Protein AF-A0A6L4Z431-F1 (afdb_monomer)

pLDDT: mean 83.0, std 16.24, range [41.38, 96.94]

Radius of gyration: 20.58 Å; Cα contacts (8 Å, |Δi|>4): 78; chains: 1; bounding box: 48×30×55 Å

Secondary structure (DSSP, 8-state):
-EEEE-HHHHHHHHHHHHTSSSEEEEEEEEEEEEEEEETTEEEEEEEEEEEE---HHHHHHHHHTTSSS----

Solvent-accessible surface area (backbone atoms only — not comparable to full-atom values): 4600 Å² total; per-residue (Å²): 90,78,52,73,25,43,67,71,55,54,53,52,50,53,52,57,59,70,68,47,98,57,57,68,48,79,44,78,75,45,78,41,74,35,86,78,60,49,102,73,27,44,28,38,36,36,34,44,79,49,76,61,76,84,52,76,69,57,58,54,54,60,68,63,69,77,75,81,90,84,86,87,130

Mean predicted aligned error: 10.04 Å

Nearest PDB structures (foldseek):
  5uvr-assembly1_A  TM=7.262E-01  e=1.947E-01  Pseudomonas aeruginosa
  2rjz-assembly1_A  TM=6.732E-01  e=2.537E-01  Pseudomonas aeruginosa PAO1
  2rjz-assembly1_B  TM=5.972E-01  e=3.774E-01  Pseudomonas aeruginosa PAO1
  6v3b-assembly1_f  TM=3.412E-01  e=3.353E+00  Acinetobacter baumannii AB0057

Sequence (73 aa):
IQVSGLYNSLGRFFQQIATYRRIVSISEVEIRKANPQTLNHDIDASFTVTAYVASEQDVSNVSTASEDKGGQK

Foldseek 3Di:
DKDWWDPVVVVVVVVVVVPDPWDKDKDPWDKDADVVADPTTGIIIDIDIDTDDDDPVNVVVVVPVPPPDDDDD

Structure (mmCIF, N/CA/C/O backbone):
data_AF-A0A6L4Z431-F1
#
_entry.id   AF-A0A6L4Z431-F1
#
loop_
_atom_site.group_PDB
_atom_site.id
_atom_site.type_symbol
_atom_site.label_atom_id
_atom_site.label_alt_id
_atom_site.label_comp_id
_atom_site.label_asym_id
_atom_site.label_entity_id
_atom_site.label_seq_id
_atom_site.pdbx_PDB_ins_code
_atom_site.Cartn_x
_atom_site.Cartn_y
_atom_site.Cartn_z
_atom_site.occupancy
_atom_site.B_iso_or_equiv
_atom_site.auth_seq_id
_atom_site.auth_comp_id
_atom_site.auth_asym_id
_atom_site.auth_atom_id
_atom_site.pdbx_PDB_model_num
ATOM 1 N N . ILE A 1 1 ? 5.493 -4.881 5.232 1.00 86.00 1 ILE A N 1
ATOM 2 C CA . ILE A 1 1 ? 5.355 -5.525 3.901 1.00 86.00 1 ILE A CA 1
ATOM 3 C C . ILE A 1 1 ? 6.347 -4.858 2.960 1.00 86.00 1 ILE A C 1
ATOM 5 O O . ILE A 1 1 ? 6.508 -3.648 3.053 1.00 86.00 1 ILE A O 1
ATOM 9 N N . GLN A 1 2 ? 7.032 -5.630 2.115 1.00 87.31 2 GLN A N 1
ATOM 10 C CA . GLN A 1 2 ? 7.925 -5.118 1.072 1.00 87.31 2 GLN A CA 1
ATOM 11 C C . GLN A 1 2 ? 7.439 -5.632 -0.280 1.00 87.31 2 GLN A C 1
ATOM 13 O O . GLN A 1 2 ? 7.148 -6.822 -0.412 1.00 87.31 2 GLN A O 1
ATOM 18 N N . VAL A 1 3 ? 7.319 -4.739 -1.257 1.00 88.31 3 VAL A N 1
ATOM 19 C CA . VAL A 1 3 ? 6.911 -5.068 -2.625 1.00 88.31 3 VAL A CA 1
ATOM 20 C C . VAL A 1 3 ? 7.845 -4.387 -3.614 1.00 88.31 3 VAL A C 1
ATOM 22 O O . VAL A 1 3 ? 8.220 -3.231 -3.435 1.00 88.31 3 VAL A O 1
ATOM 25 N N . SER A 1 4 ? 8.199 -5.107 -4.669 1.00 90.50 4 SER A N 1
ATOM 26 C CA . SER A 1 4 ? 8.978 -4.606 -5.795 1.00 90.50 4 SER A CA 1
ATOM 27 C C . SER A 1 4 ? 8.192 -4.836 -7.078 1.00 90.50 4 SER A C 1
ATOM 29 O O . SER A 1 4 ? 7.467 -5.826 -7.216 1.00 90.50 4 SER A O 1
ATOM 31 N N . GLY A 1 5 ? 8.277 -3.894 -8.011 1.00 92.62 5 GLY A N 1
ATOM 32 C CA . GLY A 1 5 ? 7.580 -4.008 -9.286 1.00 92.62 5 GLY A CA 1
ATOM 33 C C . GLY A 1 5 ? 7.284 -2.654 -9.899 1.00 92.62 5 GLY A C 1
ATOM 34 O O . GLY A 1 5 ? 8.104 -1.743 -9.821 1.00 92.62 5 GLY A O 1
ATOM 35 N N . LEU A 1 6 ? 6.122 -2.553 -10.537 1.00 95.19 6 LEU A N 1
ATOM 36 C CA . LEU A 1 6 ? 5.675 -1.340 -11.209 1.00 95.19 6 LEU A CA 1
ATOM 37 C C . LEU A 1 6 ? 4.848 -0.445 -10.280 1.00 95.19 6 LEU A C 1
ATOM 39 O O . LEU A 1 6 ? 3.984 -0.936 -9.544 1.00 95.19 6 LEU A O 1
ATOM 43 N N . TYR A 1 7 ? 5.012 0.872 -10.393 1.00 92.75 7 TYR A N 1
ATOM 44 C CA . TYR A 1 7 ? 4.272 1.855 -9.594 1.00 92.75 7 TYR A CA 1
ATOM 45 C C . TYR A 1 7 ? 2.747 1.701 -9.723 1.00 92.75 7 TYR A C 1
ATOM 47 O O . TYR A 1 7 ? 2.006 1.760 -8.740 1.00 92.75 7 TYR A O 1
ATOM 55 N N . ASN A 1 8 ? 2.254 1.415 -10.931 1.00 92.62 8 ASN A N 1
ATOM 56 C CA . ASN A 1 8 ? 0.829 1.160 -11.167 1.00 92.62 8 ASN A CA 1
ATOM 57 C C . AS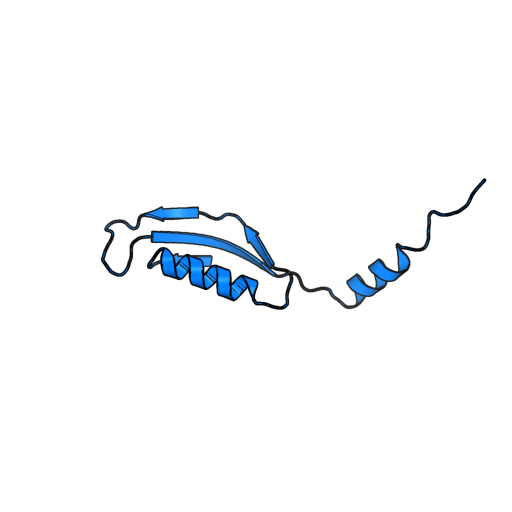N A 1 8 ? 0.307 -0.086 -10.421 1.00 92.62 8 ASN A C 1
ATOM 59 O O . ASN A 1 8 ? -0.865 -0.134 -10.044 1.00 92.62 8 ASN A O 1
ATOM 63 N N . SER A 1 9 ? 1.163 -1.082 -10.190 1.00 92.31 9 SER A N 1
ATOM 64 C CA . SER A 1 9 ? 0.814 -2.319 -9.490 1.00 92.31 9 SER A CA 1
ATOM 65 C C . SER A 1 9 ? 0.669 -2.073 -7.990 1.00 92.31 9 SER A C 1
ATOM 67 O O . SER A 1 9 ? -0.249 -2.618 -7.379 1.00 92.31 9 SER A O 1
ATOM 69 N N . LEU A 1 10 ? 1.477 -1.173 -7.418 1.00 93.25 10 LEU A N 1
ATOM 70 C CA . LEU A 1 10 ? 1.310 -0.708 -6.038 1.00 93.25 10 LEU A CA 1
ATOM 71 C C . LEU A 1 10 ? -0.043 -0.005 -5.835 1.00 93.25 10 LEU A C 1
ATOM 73 O O . LEU A 1 10 ? -0.746 -0.276 -4.863 1.00 93.25 10 LEU A O 1
ATOM 77 N N . GLY A 1 11 ? -0.454 0.843 -6.784 1.00 93.12 11 GLY A N 1
ATOM 78 C CA . GLY A 1 11 ? -1.773 1.484 -6.748 1.00 93.12 11 GLY A CA 1
ATOM 79 C C . GLY A 1 11 ? -2.924 0.471 -6.751 1.00 93.12 11 GLY A C 1
ATOM 80 O O . GLY A 1 11 ? -3.837 0.562 -5.930 1.00 93.12 11 GLY A O 1
ATOM 81 N N . ARG A 1 12 ? -2.855 -0.544 -7.624 1.00 93.62 12 ARG A N 1
ATOM 82 C CA . ARG A 1 12 ? -3.847 -1.636 -7.669 1.00 93.62 12 ARG A CA 1
ATOM 83 C C . ARG A 1 12 ? -3.884 -2.442 -6.372 1.00 93.62 12 ARG A C 1
ATOM 85 O O . ARG A 1 12 ? -4.963 -2.805 -5.915 1.00 93.62 12 ARG A O 1
ATOM 92 N N . PHE A 1 13 ? -2.729 -2.690 -5.763 1.00 90.69 13 PHE A N 1
ATOM 93 C CA . PHE A 1 13 ? -2.642 -3.376 -4.479 1.00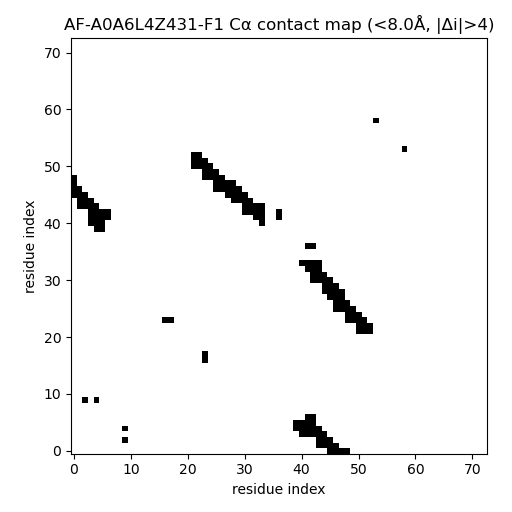 90.69 13 PHE A CA 1
ATOM 94 C C . PHE A 1 13 ? -3.369 -2.603 -3.367 1.00 90.69 13 PHE A C 1
ATOM 96 O O . PHE A 1 13 ? -4.193 -3.176 -2.653 1.00 90.69 13 PHE A O 1
ATOM 103 N N . PHE A 1 14 ? -3.149 -1.289 -3.252 1.00 92.12 14 PHE A N 1
ATOM 104 C CA . PHE A 1 14 ? -3.871 -0.479 -2.266 1.00 92.12 14 PHE A CA 1
ATOM 105 C C . PHE A 1 14 ? -5.371 -0.386 -2.558 1.00 92.12 14 PHE A C 1
ATOM 107 O O . PHE A 1 14 ? -6.170 -0.434 -1.623 1.00 92.12 14 PHE A O 1
ATOM 114 N N . GLN A 1 15 ? -5.771 -0.333 -3.833 1.00 93.12 15 GLN A N 1
ATOM 115 C CA . GLN A 1 15 ? -7.184 -0.429 -4.212 1.00 93.12 15 GLN A CA 1
ATOM 116 C C . GLN A 1 15 ? -7.806 -1.740 -3.726 1.00 93.12 15 GLN A C 1
ATOM 118 O O . GLN A 1 15 ? -8.884 -1.712 -3.142 1.00 93.12 15 GLN A O 1
ATOM 123 N N . GLN A 1 16 ? -7.122 -2.875 -3.904 1.00 91.12 16 GLN A N 1
ATOM 124 C CA . GLN A 1 16 ? -7.597 -4.170 -3.412 1.00 91.12 16 GLN A CA 1
ATOM 125 C C . GLN A 1 16 ? -7.735 -4.178 -1.887 1.00 91.12 16 GLN A C 1
ATOM 127 O O . GLN A 1 16 ? -8.772 -4.604 -1.381 1.00 91.12 16 GLN A O 1
ATOM 132 N N . ILE 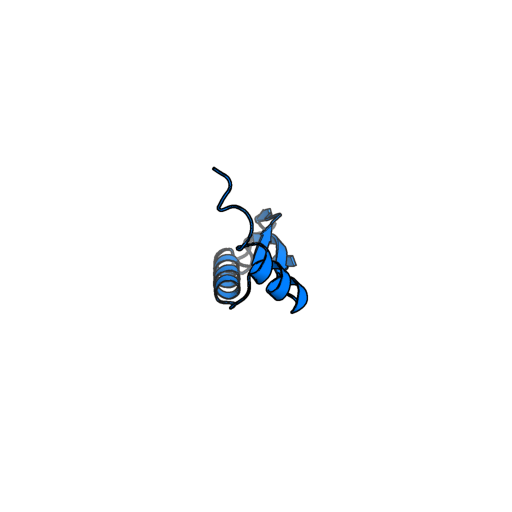A 1 17 ? -6.752 -3.644 -1.154 1.00 89.44 17 ILE A N 1
ATOM 133 C CA . ILE A 1 17 ? -6.843 -3.522 0.309 1.00 89.44 17 ILE A CA 1
ATOM 134 C C . ILE A 1 17 ? -8.059 -2.693 0.731 1.00 89.44 17 ILE A C 1
ATOM 136 O O . ILE A 1 17 ? -8.785 -3.094 1.640 1.00 89.44 17 ILE A O 1
ATOM 140 N N . ALA A 1 18 ? -8.314 -1.574 0.055 1.00 87.94 18 ALA A N 1
ATOM 141 C CA . ALA A 1 18 ? -9.435 -0.693 0.367 1.00 87.94 18 ALA A CA 1
ATOM 142 C C . ALA A 1 18 ? -10.814 -1.346 0.146 1.00 87.94 18 ALA A C 1
ATOM 144 O O . ALA A 1 18 ? -11.809 -0.855 0.673 1.00 87.94 18 ALA A O 1
ATOM 145 N N . THR A 1 19 ? -10.896 -2.454 -0.602 1.00 90.50 19 THR A N 1
ATOM 146 C CA . THR A 1 19 ? -12.160 -3.193 -0.786 1.00 90.50 19 THR A CA 1
ATOM 147 C C . THR A 1 19 ? -12.515 -4.121 0.376 1.00 90.50 19 THR A C 1
ATOM 149 O O . THR A 1 19 ? -13.652 -4.599 0.452 1.00 90.50 19 THR A O 1
ATOM 152 N N . TYR A 1 20 ? -11.583 -4.404 1.291 1.00 87.44 20 TYR A N 1
ATOM 153 C CA . TYR A 1 20 ? -11.863 -5.300 2.407 1.00 87.44 20 TYR A CA 1
ATOM 154 C C . TYR A 1 20 ? -12.874 -4.684 3.378 1.00 87.44 20 TYR A C 1
ATOM 156 O O . TYR A 1 20 ? -12.746 -3.542 3.805 1.00 87.44 20 TYR A O 1
ATOM 164 N N . ARG A 1 21 ? -13.860 -5.485 3.806 1.00 85.62 21 ARG A N 1
ATOM 165 C CA . ARG A 1 21 ? -14.834 -5.121 4.853 1.00 85.62 21 ARG A CA 1
ATOM 166 C C . ARG A 1 21 ? -14.219 -5.184 6.258 1.00 85.62 21 ARG A C 1
ATOM 168 O O . ARG A 1 21 ? -14.746 -5.856 7.142 1.00 85.62 21 ARG A O 1
ATOM 175 N N . ARG A 1 22 ? -13.059 -4.563 6.448 1.00 84.62 22 ARG A N 1
ATOM 176 C CA . ARG A 1 22 ? -12.345 -4.476 7.726 1.00 84.62 22 ARG A CA 1
ATOM 177 C C . ARG A 1 22 ? -11.720 -3.099 7.854 1.00 84.62 22 ARG A C 1
ATOM 179 O O . ARG A 1 22 ? -11.346 -2.495 6.855 1.00 84.62 22 ARG A O 1
ATOM 186 N N . ILE A 1 23 ? -11.573 -2.630 9.087 1.00 88.50 23 ILE A N 1
ATOM 187 C CA . ILE A 1 23 ? -10.805 -1.417 9.349 1.00 88.50 23 ILE A CA 1
ATOM 188 C C . ILE A 1 23 ? -9.329 -1.779 9.193 1.00 88.50 23 ILE A C 1
ATOM 190 O O . ILE A 1 23 ? -8.811 -2.652 9.893 1.00 88.50 23 ILE A O 1
ATOM 194 N N . VAL A 1 24 ? -8.668 -1.118 8.251 1.00 91.00 24 VAL A N 1
ATOM 195 C CA . VAL A 1 24 ? -7.246 -1.290 7.963 1.00 91.00 24 VAL A CA 1
ATOM 196 C C . VAL A 1 24 ? -6.557 0.066 8.028 1.00 91.00 24 VAL A C 1
ATOM 198 O O . VAL A 1 24 ? -7.082 1.059 7.532 1.00 91.00 24 VAL A O 1
ATOM 201 N N . SER A 1 25 ? -5.383 0.106 8.649 1.00 92.06 25 SER A N 1
ATOM 202 C CA . SER A 1 25 ? -4.484 1.256 8.640 1.00 92.06 25 SER A CA 1
ATOM 203 C C . SER A 1 25 ? -3.227 0.898 7.862 1.00 92.06 25 SER A C 1
ATOM 205 O O . SER A 1 25 ? -2.698 -0.208 8.003 1.00 92.06 25 SER A O 1
ATOM 207 N N . ILE A 1 26 ? -2.771 1.830 7.031 1.00 93.19 26 ILE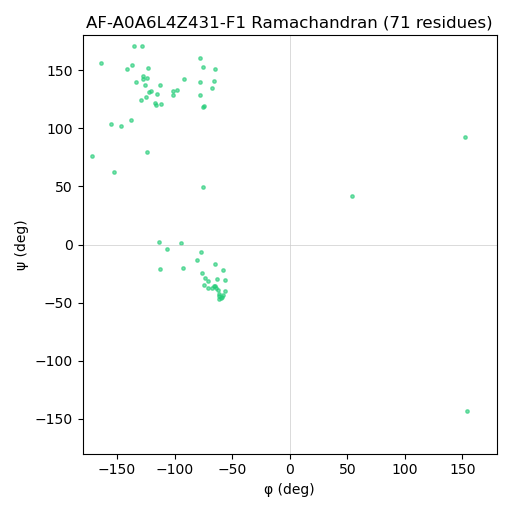 A N 1
ATOM 208 C CA . ILE A 1 26 ? -1.520 1.722 6.286 1.00 93.19 26 ILE A CA 1
ATOM 209 C C . ILE A 1 26 ? -0.615 2.849 6.769 1.00 93.19 26 ILE A C 1
ATOM 211 O O . ILE A 1 26 ? -0.988 4.019 6.694 1.00 93.19 26 ILE A O 1
ATOM 215 N N . SER A 1 27 ? 0.562 2.497 7.274 1.00 95.62 27 SER A N 1
ATOM 216 C CA . SER A 1 27 ? 1.518 3.437 7.863 1.00 95.62 27 SER A CA 1
ATOM 217 C C . SER A 1 27 ? 2.939 3.170 7.376 1.00 95.62 27 SER A C 1
ATOM 219 O O . SER A 1 27 ? 3.198 2.161 6.721 1.00 95.62 27 SER A O 1
ATOM 221 N N . GLU A 1 28 ? 3.858 4.087 7.702 1.00 96.75 28 GLU A N 1
ATOM 222 C CA . GLU A 1 28 ? 5.298 3.945 7.414 1.00 96.75 28 GLU A CA 1
ATOM 223 C C . GLU A 1 28 ? 5.579 3.660 5.932 1.00 96.75 28 GLU A C 1
ATOM 225 O O . GLU A 1 28 ? 6.381 2.799 5.583 1.00 96.75 28 GLU A O 1
ATOM 230 N N . VAL A 1 29 ? 4.859 4.355 5.049 1.00 95.50 29 VAL A N 1
ATOM 231 C CA . VAL A 1 29 ? 4.979 4.147 3.607 1.00 95.50 29 VAL A CA 1
ATOM 232 C C . VAL A 1 29 ? 6.269 4.786 3.105 1.00 95.50 29 VAL A C 1
ATOM 234 O O . VAL A 1 29 ? 6.428 6.005 3.158 1.00 95.50 29 VAL A O 1
ATOM 237 N N . GLU A 1 30 ? 7.155 3.968 2.554 1.00 96.94 30 GLU A N 1
ATOM 238 C CA . GLU A 1 30 ? 8.345 4.398 1.832 1.00 96.94 30 GLU A CA 1
ATOM 239 C C . GLU A 1 30 ? 8.284 3.855 0.403 1.00 96.94 30 GLU A C 1
ATOM 241 O O . GLU A 1 30 ? 8.011 2.678 0.177 1.00 96.94 30 GLU A O 1
ATOM 246 N N . ILE A 1 31 ? 8.536 4.721 -0.578 1.00 96.06 31 ILE A N 1
ATOM 247 C CA . ILE A 1 31 ? 8.605 4.351 -1.993 1.00 96.06 31 ILE A CA 1
ATOM 248 C C . ILE A 1 31 ? 9.912 4.900 -2.544 1.00 96.06 31 ILE A C 1
ATOM 250 O O . ILE A 1 31 ? 10.187 6.098 -2.455 1.00 96.06 31 ILE A O 1
ATOM 254 N N . ARG A 1 32 ? 10.719 4.020 -3.126 1.00 96.69 32 ARG A N 1
ATOM 255 C CA . ARG A 1 32 ? 12.007 4.340 -3.734 1.00 96.69 32 ARG A CA 1
ATOM 256 C C . ARG A 1 32 ? 12.019 3.894 -5.181 1.00 96.69 32 ARG A C 1
ATOM 258 O O . ARG A 1 32 ? 11.365 2.922 -5.540 1.00 96.69 32 ARG A O 1
ATOM 265 N N . LYS A 1 33 ? 12.812 4.575 -6.011 1.00 96.69 33 LYS A N 1
ATOM 266 C CA . LYS A 1 33 ? 13.121 4.048 -7.342 1.00 96.69 33 LYS A CA 1
ATOM 267 C C . LYS A 1 33 ? 13.938 2.762 -7.201 1.00 96.69 33 LYS A C 1
ATOM 269 O O . LYS A 1 33 ? 14.859 2.719 -6.381 1.00 96.69 33 LYS A O 1
ATOM 274 N N . ALA A 1 34 ? 13.658 1.783 -8.051 1.00 94.81 34 ALA A N 1
ATOM 275 C CA . ALA A 1 34 ? 14.530 0.630 -8.219 1.00 94.81 34 ALA A CA 1
ATOM 276 C C . ALA A 1 34 ? 15.886 1.066 -8.804 1.00 94.81 34 ALA A C 1
ATOM 278 O O . ALA A 1 34 ? 15.975 2.062 -9.530 1.00 94.81 34 ALA A O 1
ATOM 279 N N . ASN A 1 35 ? 16.965 0.346 -8.504 1.00 91.69 35 ASN A N 1
ATOM 280 C CA . ASN A 1 35 ? 18.271 0.611 -9.106 1.00 91.69 35 ASN A CA 1
ATOM 281 C C . ASN A 1 35 ? 18.971 -0.703 -9.497 1.00 91.69 35 ASN A C 1
ATOM 283 O O . ASN A 1 35 ? 19.462 -1.394 -8.603 1.00 91.69 35 ASN A O 1
ATOM 287 N N . PRO A 1 36 ? 19.057 -1.041 -10.800 1.00 92.69 36 PRO A N 1
ATOM 288 C CA . PRO A 1 36 ? 18.549 -0.288 -11.955 1.00 92.69 36 PRO A CA 1
ATOM 289 C C . PRO A 1 36 ? 17.020 -0.393 -12.111 1.00 92.69 36 PRO A C 1
ATOM 291 O O . PRO A 1 36 ? 16.424 -1.397 -11.739 1.00 92.69 36 PRO A O 1
ATOM 294 N N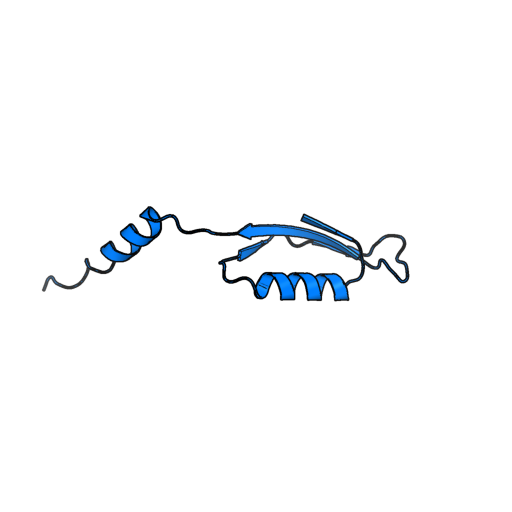 . GLN A 1 37 ? 16.386 0.621 -12.709 1.00 94.94 37 GLN A N 1
ATOM 295 C CA . GLN A 1 37 ? 14.989 0.508 -13.151 1.00 94.94 37 GLN A CA 1
ATOM 296 C C . GLN A 1 37 ? 14.924 -0.283 -14.463 1.00 94.94 37 GLN A C 1
ATOM 298 O O . GLN A 1 37 ? 15.745 -0.086 -15.360 1.00 94.94 37 GLN A O 1
ATOM 303 N N . THR A 1 38 ? 13.929 -1.155 -14.590 1.00 94.50 38 THR A N 1
ATOM 304 C CA . THR A 1 38 ? 13.662 -1.957 -15.790 1.00 94.50 38 THR A CA 1
ATOM 305 C C . THR A 1 38 ? 12.202 -1.807 -16.216 1.00 94.50 38 THR A C 1
ATOM 307 O O . THR A 1 38 ? 11.379 -1.278 -15.474 1.00 94.50 38 THR A O 1
ATOM 310 N N . LEU A 1 39 ? 11.848 -2.322 -17.399 1.00 91.50 39 LEU A N 1
ATOM 311 C CA . LEU A 1 39 ? 10.468 -2.293 -17.909 1.00 91.50 39 LEU A CA 1
ATOM 312 C C . LEU A 1 39 ? 9.445 -2.984 -16.994 1.00 91.50 39 LEU A C 1
ATOM 314 O O . LEU A 1 39 ? 8.262 -2.679 -17.092 1.00 91.50 39 LEU A O 1
ATOM 318 N N . ASN A 1 40 ? 9.889 -3.899 -16.126 1.00 91.81 40 ASN A N 1
ATOM 319 C CA . ASN A 1 40 ? 9.021 -4.681 -15.242 1.00 91.81 40 ASN A CA 1
ATOM 320 C C . ASN A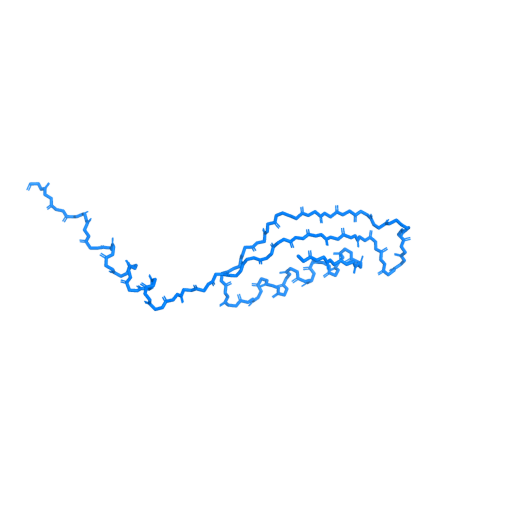 1 40 ? 9.231 -4.352 -13.752 1.00 91.81 40 ASN A C 1
ATOM 322 O O . ASN A 1 40 ? 8.601 -4.969 -12.894 1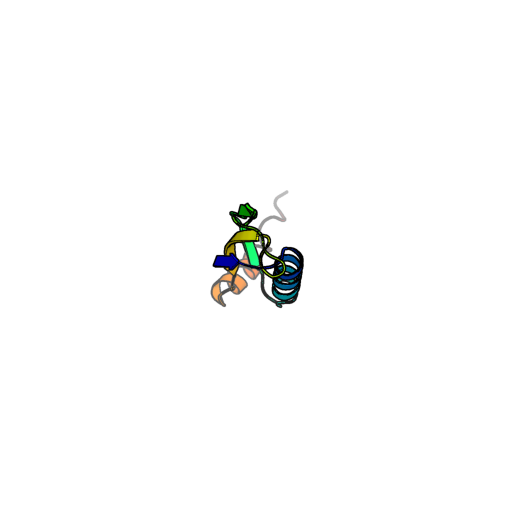.00 91.81 40 ASN A O 1
ATOM 326 N N . HIS A 1 41 ? 10.117 -3.403 -13.434 1.00 94.31 41 HIS A N 1
ATOM 327 C CA . HIS A 1 41 ? 10.475 -3.032 -12.064 1.00 94.31 41 HIS A CA 1
ATOM 328 C C . HIS A 1 41 ? 10.997 -1.597 -12.033 1.00 94.31 41 HIS A C 1
ATOM 330 O O . HIS A 1 41 ? 12.130 -1.336 -12.435 1.00 94.31 41 HIS A O 1
ATOM 336 N N . ASP A 1 42 ? 10.168 -0.663 -11.571 1.00 96.44 42 ASP A N 1
ATOM 337 C CA . ASP A 1 42 ? 10.507 0.759 -11.485 1.00 96.44 42 ASP A CA 1
ATOM 338 C C . ASP A 1 42 ? 10.607 1.260 -10.035 1.00 96.44 42 ASP A C 1
ATOM 340 O O . ASP A 1 42 ? 11.315 2.246 -9.794 1.00 96.44 42 ASP A O 1
ATOM 344 N N . ILE A 1 43 ? 9.989 0.567 -9.073 1.00 96.62 43 ILE A N 1
ATOM 345 C CA . ILE A 1 43 ? 9.994 0.940 -7.658 1.00 96.62 43 ILE A CA 1
ATOM 346 C C . ILE A 1 43 ? 10.217 -0.237 -6.707 1.00 96.62 43 ILE A C 1
ATOM 348 O O . ILE A 1 43 ? 9.836 -1.378 -6.974 1.00 96.62 43 ILE A O 1
ATOM 352 N N . ASP A 1 44 ? 10.748 0.109 -5.541 1.00 96.38 44 ASP A N 1
ATOM 353 C CA . ASP A 1 44 ? 10.705 -0.689 -4.323 1.00 96.38 44 ASP A CA 1
ATOM 354 C C . ASP A 1 44 ? 9.883 0.078 -3.286 1.00 96.38 44 ASP A C 1
ATOM 356 O O . ASP A 1 44 ? 1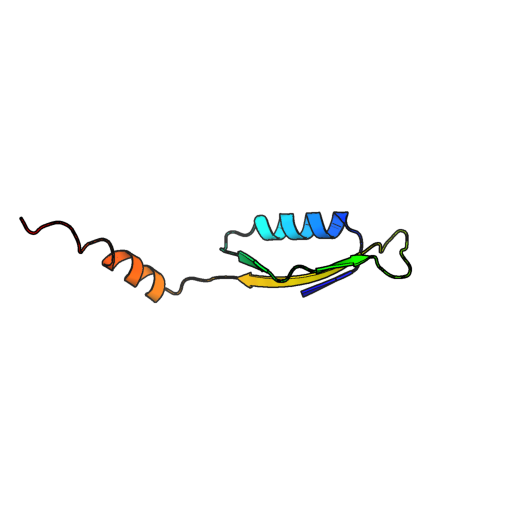0.122 1.266 -3.050 1.00 96.38 44 ASP A O 1
ATOM 360 N N . ALA A 1 45 ? 8.900 -0.578 -2.675 1.00 96.25 45 ALA A N 1
ATOM 361 C CA . ALA A 1 45 ? 8.051 0.025 -1.660 1.00 96.25 45 ALA A CA 1
ATOM 362 C C . ALA A 1 45 ? 8.005 -0.818 -0.388 1.00 96.25 45 ALA A C 1
ATOM 364 O O . ALA A 1 45 ? 7.959 -2.051 -0.424 1.00 96.25 45 ALA A O 1
ATOM 365 N N . SER A 1 46 ? 7.974 -0.133 0.748 1.00 96.56 46 SER A N 1
ATOM 366 C CA . SER A 1 46 ? 7.743 -0.719 2.060 1.00 96.56 46 SER A CA 1
ATOM 367 C C . SER A 1 46 ? 6.606 0.024 2.755 1.00 96.56 46 SER A C 1
ATOM 369 O O . SER A 1 46 ? 6.390 1.214 2.540 1.00 96.56 46 SER A O 1
ATOM 371 N N . PHE A 1 47 ? 5.806 -0.710 3.518 1.00 95.81 47 PHE A N 1
ATOM 372 C CA . PHE A 1 47 ? 4.719 -0.148 4.317 1.00 95.81 47 PHE A CA 1
ATOM 373 C C . PHE A 1 47 ? 4.260 -1.156 5.367 1.00 95.81 47 PHE A C 1
ATOM 375 O O . PHE A 1 47 ? 4.393 -2.378 5.199 1.00 95.81 47 PHE A O 1
ATOM 382 N N . THR A 1 48 ? 3.668 -0.647 6.435 1.00 95.81 48 THR A N 1
ATOM 383 C CA . THR A 1 48 ? 3.066 -1.431 7.513 1.00 95.81 48 THR A CA 1
ATOM 384 C C . THR A 1 48 ? 1.551 -1.450 7.327 1.00 95.81 48 THR A C 1
ATOM 386 O O . THR A 1 48 ? 0.941 -0.414 7.072 1.00 95.81 48 THR A O 1
ATOM 389 N N . VAL A 1 49 ? 0.939 -2.637 7.411 1.00 92.69 49 VAL A N 1
ATOM 390 C CA . VAL A 1 49 ? -0.521 -2.812 7.339 1.00 92.69 49 VAL A CA 1
ATOM 391 C C . VAL A 1 49 ? -1.006 -3.372 8.664 1.00 92.69 49 VAL A C 1
ATOM 393 O O . VAL A 1 49 ? -0.627 -4.479 9.045 1.00 92.69 49 VAL A O 1
ATOM 396 N N . THR A 1 50 ? -1.881 -2.624 9.323 1.00 92.94 50 THR A N 1
ATOM 397 C CA . THR A 1 50 ? -2.522 -3.018 10.577 1.00 92.94 50 THR A CA 1
ATOM 398 C C . THR A 1 50 ? -4.000 -3.255 10.316 1.00 92.94 50 THR A C 1
ATOM 400 O O . THR A 1 50 ? -4.704 -2.354 9.866 1.00 92.94 50 THR A O 1
ATOM 403 N N . ALA A 1 51 ? -4.483 -4.465 10.592 1.00 90.00 51 ALA A N 1
ATOM 404 C CA . ALA A 1 51 ? -5.902 -4.793 10.527 1.00 90.00 51 ALA A CA 1
ATOM 405 C C . ALA A 1 51 ? -6.492 -4.802 11.938 1.00 90.00 51 ALA A C 1
ATOM 407 O O . ALA A 1 51 ? -5.966 -5.476 12.822 1.00 90.00 51 ALA A O 1
ATOM 408 N N . TYR A 1 52 ? -7.595 -4.085 12.133 1.00 87.31 52 TYR A N 1
ATOM 409 C CA . TYR A 1 52 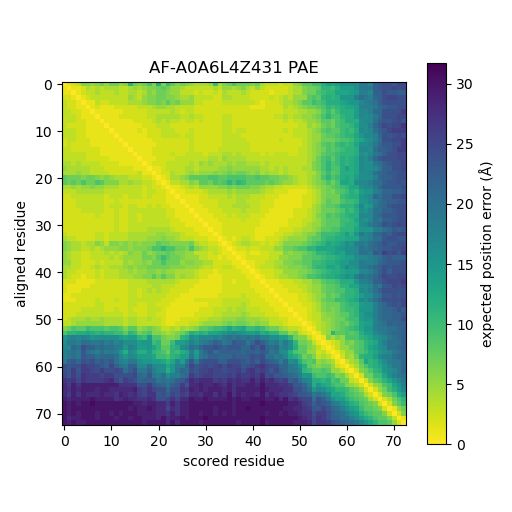? -8.311 -4.058 13.403 1.00 87.31 52 TYR A CA 1
ATOM 410 C C . TYR A 1 52 ? -9.484 -5.032 13.349 1.00 87.31 52 TYR A C 1
ATOM 412 O O . TYR A 1 52 ? -10.256 -5.057 12.385 1.00 87.31 52 TYR A O 1
ATOM 420 N N . VAL A 1 53 ? -9.615 -5.834 14.400 1.00 82.62 53 VAL A N 1
ATOM 421 C CA . VAL A 1 53 ? -10.743 -6.738 14.619 1.00 82.62 53 VAL A CA 1
ATOM 422 C C . VAL A 1 53 ? -11.318 -6.389 15.981 1.00 82.62 53 VAL A C 1
ATOM 424 O O . VAL A 1 53 ? -10.572 -6.340 16.953 1.00 82.62 53 VAL A O 1
ATOM 427 N N . ALA A 1 54 ? -12.620 -6.123 16.041 1.00 77.50 54 ALA A N 1
ATOM 428 C CA . ALA A 1 54 ? -13.311 -5.973 17.313 1.00 77.50 54 ALA A CA 1
ATOM 429 C C . ALA A 1 54 ? -13.578 -7.365 17.897 1.00 77.50 54 ALA A C 1
ATOM 431 O O . ALA A 1 54 ? -14.115 -8.234 17.204 1.00 77.50 54 ALA A O 1
ATOM 432 N N . SER A 1 55 ? -13.198 -7.574 19.152 1.00 71.75 55 SER A N 1
ATOM 433 C CA . SER A 1 55 ? -13.651 -8.722 19.935 1.00 71.75 55 SER A CA 1
ATOM 434 C C . SER A 1 55 ? -15.075 -8.479 20.447 1.00 71.75 55 SER A C 1
ATOM 436 O O . SER A 1 55 ? -15.519 -7.335 20.532 1.00 71.75 55 SER A O 1
ATOM 438 N N . GLU A 1 56 ? -15.805 -9.532 20.824 1.00 70.06 56 GLU A N 1
ATOM 439 C CA . GLU A 1 56 ? -17.166 -9.397 21.378 1.00 70.06 56 GLU A CA 1
ATOM 440 C C . GLU A 1 56 ? -17.210 -8.484 22.623 1.00 70.06 56 GLU A C 1
ATOM 442 O O . GLU A 1 56 ? -18.180 -7.753 22.830 1.00 70.06 56 GLU A O 1
ATOM 447 N N . GLN A 1 57 ? -16.123 -8.444 23.405 1.00 65.56 57 GLN A N 1
ATOM 448 C CA . GLN A 1 57 ? -15.974 -7.535 24.546 1.00 65.56 57 GLN A CA 1
ATOM 449 C C . GLN A 1 57 ? -15.877 -6.061 24.125 1.00 65.56 57 GLN A C 1
ATOM 451 O O . GLN A 1 57 ? -16.479 -5.208 24.781 1.00 65.56 57 GLN A O 1
ATOM 456 N N . ASP A 1 58 ? -15.210 -5.747 23.013 1.00 65.94 58 ASP A N 1
ATOM 457 C CA . ASP A 1 58 ? -15.092 -4.366 22.520 1.00 65.94 58 ASP A CA 1
ATOM 458 C C . ASP A 1 58 ? -16.458 -3.795 22.119 1.00 65.94 58 ASP A C 1
ATOM 460 O O . ASP A 1 58 ? -16.759 -2.635 22.391 1.00 65.94 58 ASP A O 1
ATOM 464 N N . VAL A 1 59 ? -17.326 -4.627 21.533 1.00 62.28 59 VAL A N 1
ATOM 465 C CA . VAL A 1 59 ? -18.680 -4.217 21.122 1.00 62.28 59 VAL A CA 1
ATOM 466 C C . VAL A 1 59 ? -19.593 -3.992 22.335 1.00 62.28 59 VAL A C 1
ATOM 468 O O . VAL A 1 59 ? -20.391 -3.049 22.354 1.00 62.28 59 VAL A O 1
ATOM 471 N N . SER A 1 60 ? -19.452 -4.818 23.377 1.00 61.84 60 SER A N 1
ATOM 472 C CA . SER A 1 60 ? -20.239 -4.682 24.610 1.00 61.84 60 SER A CA 1
ATOM 473 C C . SER A 1 60 ? -19.938 -3.386 25.379 1.00 61.84 60 SER A C 1
ATOM 475 O O . SER A 1 60 ? -20.864 -2.751 25.880 1.00 61.84 60 SER A O 1
ATOM 477 N N . ASN A 1 61 ? -18.681 -2.926 25.384 1.00 60.44 61 ASN A N 1
ATOM 478 C CA . ASN A 1 61 ? -18.274 -1.688 26.063 1.00 60.44 61 ASN A CA 1
ATOM 479 C C . ASN A 1 61 ? -18.665 -0.406 25.304 1.00 60.44 61 ASN A C 1
ATOM 481 O O . ASN A 1 61 ? -18.835 0.646 25.918 1.00 60.44 61 ASN A O 1
ATOM 485 N N . VAL A 1 62 ? -18.845 -0.467 23.979 1.00 61.31 62 VAL A N 1
ATOM 486 C CA . VAL A 1 62 ? -19.355 0.678 23.195 1.00 61.31 62 VAL A CA 1
ATOM 487 C C . VAL A 1 62 ? -20.841 0.931 23.480 1.00 61.31 62 VAL A C 1
ATOM 489 O O . VAL A 1 62 ? -21.289 2.078 23.470 1.00 61.31 62 VAL A O 1
ATOM 492 N N . SER A 1 63 ? -21.594 -0.129 23.785 1.00 57.47 63 SER A N 1
ATOM 493 C CA . SER A 1 63 ? -23.039 -0.057 24.038 1.00 57.47 63 SER A CA 1
ATOM 494 C C . SER A 1 63 ? -23.376 0.577 25.394 1.00 57.47 63 SER A C 1
ATOM 496 O O . SER A 1 63 ? -24.421 1.197 25.535 1.00 57.47 63 SER A O 1
ATOM 498 N N . THR A 1 64 ? -22.490 0.460 26.386 1.00 55.78 64 THR A N 1
ATOM 499 C CA . THR A 1 64 ? -22.697 0.987 27.748 1.00 55.78 64 THR A CA 1
ATOM 500 C C . THR A 1 64 ? -22.133 2.395 27.956 1.00 55.78 64 THR A C 1
ATOM 502 O O . THR A 1 64 ? -22.572 3.105 28.856 1.00 55.78 64 THR A O 1
ATOM 505 N N . ALA A 1 65 ? -21.196 2.849 27.116 1.00 56.88 65 ALA A N 1
ATOM 506 C CA . ALA A 1 65 ? -20.591 4.181 27.232 1.00 56.88 65 ALA A CA 1
ATOM 507 C C . ALA A 1 65 ? -21.479 5.335 26.714 1.00 56.88 65 ALA A C 1
ATOM 509 O O . ALA A 1 65 ? -21.113 6.500 26.862 1.00 56.88 65 ALA A O 1
ATOM 510 N N . SER A 1 66 ? -22.629 5.039 26.097 1.00 56.16 66 SER A N 1
ATOM 511 C CA . SER A 1 66 ? -23.537 6.046 25.522 1.00 56.16 66 SER A CA 1
ATOM 512 C C . SER A 1 66 ? -24.674 6.497 26.456 1.00 56.16 66 SER A C 1
ATOM 514 O O . SER A 1 66 ? -25.452 7.362 26.058 1.00 56.16 66 SER A O 1
ATOM 516 N N . GLU A 1 67 ? -24.753 5.995 27.696 1.00 55.19 67 GLU A N 1
ATOM 517 C CA . GLU A 1 67 ? -25.865 6.301 28.621 1.00 55.19 67 GLU A CA 1
ATOM 518 C C . GLU A 1 67 ? -25.551 7.246 29.797 1.00 55.19 67 GLU A C 1
ATOM 520 O O . GLU A 1 67 ? -26.479 7.646 30.493 1.00 55.19 67 GLU A O 1
ATOM 525 N N . ASP A 1 68 ? -24.312 7.699 30.018 1.00 55.06 68 ASP A N 1
ATOM 526 C CA . ASP A 1 68 ? -24.001 8.537 31.193 1.00 55.06 68 ASP A CA 1
ATOM 527 C C . ASP A 1 68 ? -23.358 9.881 30.840 1.00 55.06 68 ASP A C 1
ATOM 529 O O . ASP A 1 68 ? -22.149 9.994 30.958 1.00 55.06 68 ASP A O 1
ATOM 533 N N . LYS A 1 69 ? -24.147 10.885 30.409 1.00 50.47 69 LYS A N 1
ATOM 534 C CA . LYS A 1 69 ? -24.042 12.321 30.810 1.00 50.47 69 LYS A CA 1
ATOM 535 C C . LYS A 1 69 ? -25.239 13.120 30.281 1.00 50.47 69 LYS A C 1
ATOM 537 O O . LYS A 1 69 ? -25.127 13.895 29.333 1.00 50.47 69 LYS A O 1
ATOM 542 N N . GLY A 1 70 ? -26.393 12.964 30.922 1.00 49.31 70 GLY A N 1
ATOM 543 C CA . GLY A 1 70 ? -27.599 13.709 30.565 1.00 49.31 70 GLY A CA 1
ATOM 544 C C . GLY A 1 70 ? -28.552 13.911 31.734 1.00 49.31 70 GLY A C 1
ATOM 545 O O . GLY A 1 70 ? -29.681 13.449 31.665 1.00 49.31 70 GLY A O 1
ATOM 546 N N . GLY A 1 71 ? -28.131 14.617 32.788 1.00 46.12 71 GLY A N 1
ATOM 547 C CA . GLY A 1 71 ? -29.095 15.171 33.743 1.00 46.12 71 GLY A CA 1
ATOM 548 C C . GLY A 1 71 ? -28.593 15.360 35.167 1.00 46.12 71 GLY A C 1
ATOM 549 O O . GLY A 1 71 ? -28.779 14.494 36.008 1.00 46.12 71 GLY A O 1
ATOM 550 N N . GLN A 1 72 ? -28.082 16.551 35.467 1.00 43.56 72 GLN A N 1
ATOM 551 C CA . GLN A 1 72 ? -28.316 17.163 36.774 1.00 43.56 72 GLN A CA 1
ATOM 552 C C . GLN A 1 72 ? -28.400 18.682 36.582 1.00 43.56 72 GLN A C 1
ATOM 554 O O . GLN A 1 72 ? -27.398 19.356 36.345 1.00 43.56 72 GLN A O 1
ATOM 559 N N . LYS A 1 73 ? -29.635 19.185 36.597 1.00 41.38 73 LYS A N 1
ATOM 560 C CA . LYS A 1 73 ? -29.983 20.566 36.927 1.00 41.38 73 LYS A CA 1
ATOM 561 C C . LYS A 1 73 ? -30.796 20.528 38.207 1.00 41.38 73 LYS A C 1
ATOM 563 O O . LYS A 1 73 ? -31.602 19.578 38.326 1.00 41.38 73 LYS A O 1
#